Protein AF-A0A965LY96-F1 (afdb_monomer_lite)

Foldseek 3Di:
DVVVVVVVVVVVVVVVVVVPPCLLVQQVVVVVVVDQSLVSNVVSVVNVVVVVVVVVVVQLVCQCVPCPDDQDNGNDRNVVVVVVVVVCVVVVVVVVVVLVVDDSVVNSVVSVVVVVVVVVVVVVVCVVVVD

Structure (mmCIF, N/CA/C/O backbone):
data_AF-A0A965LY96-F1
#
_entry.id   AF-A0A965LY96-F1
#
loop_
_atom_site.group_PDB
_atom_site.id
_atom_site.type_symbol
_atom_site.label_atom_id
_atom_site.label_alt_id
_atom_site.label_comp_id
_atom_site.label_asym_id
_atom_site.label_entity_id
_atom_site.label_seq_id
_atom_site.pdbx_PDB_ins_code
_atom_site.Cartn_x
_atom_site.Cartn_y
_atom_site.Cartn_z
_atom_site.occupancy
_atom_site.B_iso_or_equiv
_atom_site.auth_seq_id
_atom_site.auth_comp_id
_atom_site.auth_asym_id
_atom_site.auth_atom_id
_atom_site.pdbx_PDB_model_num
ATOM 1 N N . ALA A 1 1 ? -24.103 -10.692 -21.965 1.00 51.16 1 ALA A N 1
ATOM 2 C CA . ALA A 1 1 ? -22.702 -10.986 -21.587 1.00 51.16 1 ALA A CA 1
ATOM 3 C C . ALA A 1 1 ? -21.731 -9.838 -21.914 1.00 51.16 1 ALA A C 1
ATOM 5 O O . ALA A 1 1 ? -20.942 -9.503 -21.046 1.00 51.16 1 ALA A O 1
ATOM 6 N N . GLY A 1 2 ? -21.800 -9.179 -23.084 1.00 54.22 2 GLY A N 1
ATOM 7 C CA . GLY A 1 2 ? -20.837 -8.123 -23.475 1.00 54.22 2 GLY A CA 1
ATOM 8 C C . GLY A 1 2 ? -20.843 -6.822 -22.649 1.00 54.22 2 GLY A C 1
ATOM 9 O O . GLY A 1 2 ? -19.793 -6.212 -22.473 1.00 54.22 2 GLY A O 1
ATOM 10 N N . GLY A 1 3 ? -21.984 -6.425 -22.070 1.00 58.00 3 GLY A N 1
ATOM 11 C CA . GLY A 1 3 ? -22.082 -5.192 -21.268 1.00 58.00 3 GLY A CA 1
ATOM 12 C C . GLY A 1 3 ? -21.298 -5.222 -19.947 1.00 58.00 3 GLY A C 1
ATOM 13 O O . GLY A 1 3 ? -20.757 -4.199 -19.537 1.00 58.00 3 GLY A O 1
ATOM 14 N N . LEU A 1 4 ? -21.169 -6.396 -19.311 1.00 58.81 4 LEU A N 1
ATOM 15 C CA . LEU A 1 4 ? -20.378 -6.551 -18.081 1.00 58.81 4 LEU A CA 1
ATOM 16 C C . LEU A 1 4 ? -18.871 -6.495 -18.355 1.00 58.81 4 LEU A C 1
ATOM 18 O O . LEU A 1 4 ? -18.131 -5.966 -17.532 1.00 58.81 4 LEU A O 1
ATOM 22 N N . PHE A 1 5 ? -18.421 -6.999 -19.508 1.00 64.50 5 PHE A N 1
ATOM 23 C CA . PHE A 1 5 ? -17.015 -6.914 -19.907 1.00 64.50 5 PHE A CA 1
ATOM 24 C C . PHE A 1 5 ? -16.614 -5.477 -20.252 1.00 64.50 5 PHE A C 1
ATOM 26 O O . PHE A 1 5 ? -15.571 -5.021 -19.799 1.00 64.50 5 PHE A O 1
ATOM 33 N N . GLY A 1 6 ? -17.468 -4.729 -20.962 1.00 73.69 6 GLY A N 1
ATOM 34 C CA . GLY A 1 6 ? -17.214 -3.313 -21.258 1.00 73.69 6 GLY A CA 1
ATOM 35 C C . GLY A 1 6 ? -17.159 -2.443 -19.998 1.00 73.69 6 GLY A C 1
ATOM 36 O O . GLY A 1 6 ? -16.227 -1.657 -19.822 1.00 73.69 6 GLY A O 1
ATOM 37 N N . ALA A 1 7 ? -18.107 -2.640 -19.076 1.00 67.75 7 ALA A N 1
ATOM 38 C CA . ALA A 1 7 ? -18.092 -1.966 -17.780 1.00 67.75 7 ALA A CA 1
ATOM 39 C C . ALA A 1 7 ? -16.876 -2.384 -16.935 1.00 67.75 7 ALA A C 1
ATOM 41 O O . ALA A 1 7 ? -16.216 -1.531 -16.351 1.00 67.75 7 ALA A O 1
ATOM 42 N N . GLY A 1 8 ? -16.530 -3.675 -16.920 1.00 58.38 8 GLY A N 1
ATOM 43 C CA . GLY A 1 8 ? -15.360 -4.206 -16.219 1.00 58.38 8 GLY A CA 1
ATOM 44 C C . GLY A 1 8 ? -14.032 -3.659 -16.747 1.00 58.38 8 GLY A C 1
ATOM 45 O O . GLY A 1 8 ? -13.153 -3.352 -15.948 1.00 58.38 8 GLY A O 1
ATOM 46 N N . SER A 1 9 ? -13.895 -3.457 -18.061 1.00 70.38 9 SER A N 1
ATOM 47 C CA . SER A 1 9 ? -12.715 -2.820 -18.659 1.00 70.38 9 SER A CA 1
ATOM 48 C C . SER A 1 9 ? -12.626 -1.333 -18.323 1.00 70.38 9 SER A C 1
ATOM 50 O O . SER A 1 9 ? -11.555 -0.872 -17.943 1.00 70.38 9 SER A O 1
ATOM 52 N N . LEU A 1 10 ? -13.732 -0.585 -18.387 1.00 68.81 10 LEU A N 1
ATOM 53 C CA . LEU A 1 10 ? -13.754 0.834 -18.001 1.00 68.81 10 LEU A CA 1
ATOM 54 C C . LEU A 1 10 ? -13.431 1.026 -16.516 1.00 68.81 10 LEU A C 1
ATOM 56 O O . LEU A 1 10 ? -12.617 1.876 -16.159 1.00 68.81 10 LEU A O 1
ATOM 60 N N . ILE A 1 11 ? -14.021 0.197 -15.654 1.00 60.84 11 ILE A N 1
ATOM 61 C CA . ILE A 1 11 ? -13.740 0.191 -14.216 1.00 60.84 11 ILE A CA 1
ATOM 62 C C . ILE A 1 11 ? -12.302 -0.272 -13.959 1.00 60.84 11 ILE A C 1
ATOM 64 O O . ILE A 1 11 ? -11.638 0.280 -13.090 1.00 60.84 11 ILE A O 1
ATOM 68 N N . GLY A 1 12 ? -11.792 -1.234 -14.731 1.00 58.44 12 GLY A N 1
ATOM 69 C CA . GLY A 1 12 ? -10.415 -1.716 -14.654 1.00 58.44 12 GLY A CA 1
ATOM 70 C C . GLY A 1 12 ? -9.392 -0.633 -14.987 1.00 58.44 12 GLY A C 1
ATOM 71 O O . GLY A 1 12 ? -8.446 -0.451 -14.227 1.00 58.44 12 GLY A O 1
ATOM 72 N N . VAL A 1 13 ? -9.622 0.143 -16.052 1.00 65.25 13 VAL A N 1
ATOM 73 C CA . VAL A 1 13 ? -8.773 1.285 -16.434 1.00 65.25 13 VAL A CA 1
ATOM 74 C C . VAL A 1 13 ? -8.881 2.415 -15.408 1.00 65.25 13 VAL A C 1
ATOM 76 O O . VAL A 1 13 ? -7.872 2.968 -14.975 1.00 65.25 13 VAL A O 1
ATOM 79 N N . ALA A 1 14 ? -10.092 2.736 -14.946 1.00 59.81 14 ALA A N 1
ATOM 80 C CA . ALA A 1 14 ? -10.281 3.737 -13.899 1.00 59.81 14 ALA A CA 1
ATOM 81 C C . ALA A 1 14 ? -9.596 3.317 -12.583 1.00 59.81 14 ALA A C 1
ATOM 83 O O . ALA A 1 14 ? -8.933 4.123 -11.933 1.00 59.81 14 ALA A O 1
ATOM 84 N N . SER A 1 15 ? -9.691 2.038 -12.213 1.00 54.97 15 SER A N 1
ATOM 85 C CA . SER A 1 15 ? -9.078 1.492 -11.002 1.00 54.97 15 SER A CA 1
ATOM 86 C C . SER A 1 15 ? -7.560 1.360 -11.118 1.00 54.97 15 SER A C 1
ATOM 88 O O . SER A 1 15 ? -6.871 1.554 -10.116 1.00 54.97 15 SER A O 1
ATOM 90 N N . SER A 1 16 ? -7.020 1.055 -12.304 1.00 60.03 16 SER A N 1
ATOM 91 C CA . SER A 1 16 ? -5.571 1.021 -12.524 1.00 60.03 16 SER A CA 1
ATOM 92 C C . SER A 1 16 ? -4.959 2.415 -12.413 1.00 60.03 16 SER A C 1
ATOM 94 O O . SER A 1 16 ? -3.864 2.552 -11.880 1.00 60.03 16 SER A O 1
ATOM 96 N N . VAL A 1 17 ? -5.688 3.456 -12.839 1.00 56.19 17 VAL A N 1
ATOM 97 C CA . VAL A 1 17 ? -5.274 4.863 -12.690 1.00 56.19 17 VAL A CA 1
ATOM 98 C C . VAL A 1 17 ? -5.298 5.310 -11.231 1.00 56.19 17 VAL A C 1
ATOM 100 O O . VAL A 1 17 ? -4.410 6.041 -10.799 1.00 56.19 17 VAL A O 1
ATOM 103 N N . VAL A 1 18 ? -6.285 4.862 -10.449 1.00 61.22 18 VAL A N 1
ATOM 104 C CA . VAL A 1 18 ? -6.346 5.190 -9.017 1.00 61.22 18 VAL A CA 1
ATOM 105 C C . VAL A 1 18 ? -5.169 4.569 -8.258 1.00 61.22 18 VAL A C 1
ATOM 107 O O . VAL A 1 18 ? -4.778 5.114 -7.230 1.00 61.22 18 VAL A O 1
ATOM 110 N N . GLY A 1 19 ? -4.574 3.472 -8.750 1.00 56.00 19 GLY A N 1
ATOM 111 C CA . GLY A 1 19 ? -3.289 2.929 -8.271 1.00 56.00 19 GLY A CA 1
ATOM 112 C C . GLY A 1 19 ? -3.260 2.486 -6.800 1.00 56.00 19 GLY A C 1
ATOM 113 O O . GLY A 1 19 ? -2.260 1.961 -6.324 1.00 56.00 19 GLY A O 1
ATOM 114 N N . ALA A 1 20 ? -4.360 2.670 -6.074 1.00 58.62 20 ALA A N 1
ATOM 115 C CA . ALA A 1 20 ? -4.437 2.539 -4.629 1.00 58.62 20 ALA A CA 1
ATOM 116 C C . ALA A 1 20 ? -4.593 1.072 -4.182 1.00 58.62 20 ALA A C 1
ATOM 118 O O . ALA A 1 20 ? -4.375 0.743 -3.019 1.00 58.62 20 ALA A O 1
ATOM 119 N N . GLY A 1 21 ? -4.936 0.169 -5.107 1.00 55.69 21 GLY A N 1
ATOM 120 C CA . GLY A 1 21 ? -5.210 -1.231 -4.798 1.00 55.69 21 GLY A CA 1
ATOM 121 C C . GLY A 1 21 ? -6.506 -1.397 -3.997 1.00 55.69 21 GLY A C 1
ATOM 122 O O . GLY A 1 21 ? -6.908 -0.544 -3.207 1.00 55.69 21 GLY A O 1
ATOM 123 N N . GLY A 1 22 ? -7.190 -2.527 -4.180 1.00 56.53 22 GLY A N 1
ATOM 124 C CA . GLY A 1 22 ? -8.477 -2.809 -3.526 1.00 56.53 22 GLY A CA 1
ATOM 125 C C . GLY A 1 22 ? -8.467 -2.705 -1.991 1.00 56.53 22 GLY A C 1
ATOM 126 O O . GLY A 1 22 ? -9.532 -2.591 -1.393 1.00 56.53 22 GLY A O 1
ATOM 127 N N . ALA A 1 23 ? -7.288 -2.651 -1.358 1.00 59.41 23 ALA A N 1
ATOM 128 C CA . ALA A 1 23 ? -7.072 -2.491 0.080 1.00 59.41 23 ALA A CA 1
ATOM 129 C C . ALA A 1 23 ? -7.873 -1.337 0.719 1.00 59.41 23 ALA A C 1
ATOM 131 O O . ALA A 1 23 ? -8.410 -1.500 1.818 1.00 59.41 23 ALA A O 1
ATOM 132 N N . PHE A 1 24 ? -8.027 -0.198 0.034 1.00 64.00 24 PHE A N 1
ATOM 133 C CA . PHE A 1 24 ? -8.798 0.942 0.557 1.00 64.00 24 PHE A CA 1
ATOM 134 C C . PHE A 1 24 ? -10.297 0.653 0.689 1.00 64.00 24 PHE A C 1
ATOM 136 O O . PHE A 1 24 ? -10.952 1.228 1.557 1.00 64.00 24 PHE A O 1
ATOM 143 N N . ILE A 1 25 ? -10.832 -0.251 -0.136 1.00 66.69 25 ILE A N 1
ATOM 144 C CA . ILE A 1 25 ? -12.238 -0.674 -0.109 1.00 66.69 25 ILE A CA 1
ATOM 145 C C . ILE A 1 25 ? -12.419 -1.848 0.863 1.00 66.69 25 ILE A C 1
ATOM 147 O O . ILE A 1 25 ? -13.413 -1.906 1.590 1.00 66.69 25 ILE A O 1
ATOM 151 N N . THR A 1 26 ? -11.439 -2.753 0.953 1.00 66.31 26 THR A N 1
ATOM 152 C CA . THR A 1 26 ? -11.495 -3.908 1.863 1.00 66.31 26 THR A CA 1
ATOM 153 C C . THR A 1 26 ? -11.414 -3.492 3.335 1.00 66.31 26 THR A C 1
ATOM 155 O O . THR A 1 26 ? -12.125 -4.051 4.172 1.00 66.31 26 THR A O 1
ATOM 158 N N . THR A 1 27 ? -10.621 -2.464 3.658 1.00 67.44 27 THR A N 1
ATOM 159 C CA . THR A 1 27 ? -10.437 -1.976 5.038 1.00 67.44 27 THR A CA 1
ATOM 160 C C . THR A 1 27 ? -11.757 -1.545 5.713 1.00 67.44 27 THR A C 1
ATOM 162 O O . THR A 1 27 ? -12.080 -2.078 6.778 1.00 67.44 27 THR A O 1
ATOM 165 N N . PRO A 1 28 ? -12.581 -0.637 5.144 1.00 66.62 28 PRO A N 1
ATOM 166 C CA . PRO A 1 28 ? -13.839 -0.220 5.766 1.00 66.62 28 PRO A CA 1
ATOM 167 C C . PRO A 1 28 ? -14.894 -1.336 5.780 1.00 66.62 28 PRO A C 1
ATOM 169 O O . PRO A 1 28 ? -15.732 -1.368 6.685 1.00 66.62 28 PRO A O 1
ATOM 172 N N . PHE A 1 29 ? -14.840 -2.278 4.830 1.00 65.12 29 PHE A N 1
ATOM 173 C CA . PHE A 1 29 ? -15.722 -3.447 4.803 1.00 65.12 29 PHE A CA 1
ATOM 174 C C . PHE A 1 29 ? -15.442 -4.407 5.971 1.00 65.12 29 PHE A C 1
ATOM 176 O O . PHE A 1 29 ? -16.367 -4.815 6.676 1.00 65.12 29 PHE A O 1
ATOM 183 N N . LEU A 1 30 ? -14.167 -4.700 6.241 1.00 64.19 30 LEU A N 1
ATOM 184 C CA . LEU A 1 30 ? -13.736 -5.531 7.373 1.00 64.19 30 LEU A CA 1
ATOM 185 C C . LEU A 1 30 ? -14.019 -4.852 8.723 1.00 64.19 30 LEU A C 1
ATOM 187 O O . LEU A 1 30 ? -14.497 -5.503 9.651 1.00 64.19 30 LEU A O 1
ATOM 191 N N . VAL A 1 31 ? -13.839 -3.528 8.816 1.00 67.62 31 VAL A N 1
ATOM 192 C CA . VAL A 1 31 ? -14.211 -2.746 10.013 1.00 67.62 31 VAL A CA 1
ATOM 193 C C . VAL A 1 31 ? -15.721 -2.811 10.285 1.00 67.62 31 VAL A C 1
ATOM 195 O O . VAL A 1 31 ? -16.144 -2.827 11.440 1.00 67.62 31 VAL A O 1
ATOM 198 N N . ARG A 1 32 ? -16.563 -2.877 9.243 1.00 60.97 32 ARG A N 1
ATOM 199 C CA . ARG A 1 32 ? -18.024 -3.013 9.390 1.00 60.97 32 ARG A CA 1
ATOM 200 C C . ARG A 1 32 ? -18.446 -4.400 9.890 1.00 60.97 32 ARG A C 1
ATOM 202 O O . ARG A 1 32 ? -19.493 -4.510 10.517 1.00 60.97 32 ARG A O 1
ATOM 209 N N . ARG A 1 33 ? -17.625 -5.431 9.665 1.00 60.03 33 ARG A N 1
ATOM 210 C CA . ARG A 1 33 ? -17.812 -6.800 10.182 1.00 60.03 33 ARG A CA 1
ATOM 211 C C . ARG A 1 33 ? -17.360 -6.980 11.641 1.00 60.03 33 ARG A C 1
ATOM 213 O O . ARG A 1 33 ? -17.440 -8.090 12.150 1.00 60.03 33 ARG A O 1
ATOM 220 N N . GLY A 1 34 ? -16.922 -5.912 12.314 1.00 60.59 34 GLY A N 1
ATOM 221 C CA . GLY A 1 34 ? -16.572 -5.933 13.740 1.00 60.59 34 GLY A CA 1
ATOM 222 C C . GLY A 1 34 ? -15.119 -6.307 14.041 1.00 60.59 34 GLY A C 1
ATOM 223 O O . GLY A 1 34 ? -14.761 -6.444 15.208 1.00 60.59 34 GLY A O 1
ATOM 224 N N . LEU A 1 35 ? -14.266 -6.443 13.020 1.00 65.31 35 LEU A N 1
ATOM 225 C CA . LEU A 1 35 ? -12.837 -6.675 13.228 1.00 65.31 35 LEU A CA 1
ATOM 226 C C . LEU A 1 35 ? -12.166 -5.429 13.826 1.00 65.31 35 LEU A C 1
ATOM 228 O O . LEU A 1 35 ? -12.486 -4.302 13.423 1.00 65.31 35 LEU A O 1
ATOM 232 N N . PRO A 1 36 ? -11.198 -5.603 14.748 1.00 72.06 36 PRO A N 1
ATOM 233 C CA . PRO A 1 36 ? -10.416 -4.487 15.251 1.00 72.06 36 PRO A CA 1
ATOM 234 C C . PRO A 1 36 ? -9.706 -3.811 14.077 1.00 72.06 36 PRO A C 1
ATOM 236 O O . PRO A 1 36 ? -9.125 -4.468 13.212 1.00 72.06 36 PRO A O 1
ATOM 239 N N . ILE A 1 37 ? -9.756 -2.480 14.043 1.00 68.88 37 ILE A N 1
ATOM 240 C CA . ILE A 1 37 ? -9.271 -1.681 12.910 1.00 68.88 37 ILE A CA 1
ATOM 241 C C . ILE A 1 37 ? -7.794 -1.956 12.585 1.00 68.88 37 ILE A C 1
ATOM 243 O O . ILE A 1 37 ? -7.410 -1.932 11.423 1.00 68.88 37 ILE A O 1
ATOM 247 N N . HIS A 1 38 ? -6.989 -2.328 13.584 1.00 69.81 38 HIS A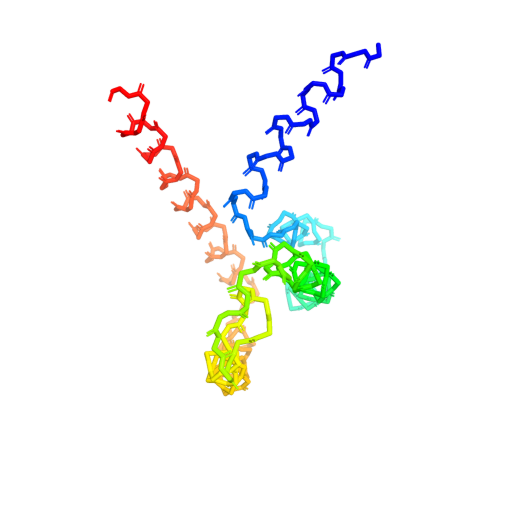 N 1
ATOM 248 C CA . HIS A 1 38 ? -5.607 -2.767 13.388 1.00 69.81 38 HIS A CA 1
ATOM 249 C C . HIS A 1 38 ? -5.491 -4.057 12.568 1.00 69.81 38 HIS A C 1
ATOM 251 O O . HIS A 1 38 ? -4.657 -4.125 11.670 1.00 69.81 38 HIS A O 1
ATOM 257 N N . ALA A 1 39 ? -6.352 -5.048 12.813 1.00 70.56 39 ALA A N 1
ATOM 258 C CA . ALA A 1 39 ? -6.374 -6.288 12.038 1.00 70.56 39 ALA A CA 1
ATOM 259 C C . ALA A 1 39 ? -6.954 -6.070 10.633 1.00 70.56 39 ALA A C 1
ATOM 261 O O . ALA A 1 39 ? -6.457 -6.646 9.666 1.00 70.56 39 ALA A O 1
ATOM 262 N N . ALA A 1 40 ? -7.963 -5.204 10.496 1.00 71.38 40 ALA A N 1
ATOM 263 C CA . ALA A 1 40 ? -8.530 -4.842 9.195 1.00 71.38 40 ALA A CA 1
ATOM 264 C C . ALA A 1 40 ? -7.509 -4.112 8.299 1.00 71.38 40 ALA A C 1
ATOM 266 O O . ALA A 1 40 ? -7.411 -4.395 7.105 1.00 71.38 40 ALA A O 1
ATOM 267 N N . VAL A 1 41 ? -6.713 -3.206 8.877 1.00 71.00 41 VAL A N 1
ATOM 268 C CA . VAL A 1 41 ? -5.625 -2.515 8.165 1.00 71.00 41 VAL A CA 1
ATOM 269 C C . VAL A 1 41 ? -4.477 -3.481 7.857 1.00 71.00 41 VAL A C 1
ATOM 271 O O . VAL A 1 41 ? -3.982 -3.483 6.735 1.00 71.00 41 VAL A O 1
ATOM 274 N N . GLY A 1 42 ? -4.093 -4.346 8.802 1.00 73.88 42 GLY A N 1
ATOM 275 C CA . GLY A 1 42 ? -3.029 -5.336 8.598 1.00 73.88 42 GLY A CA 1
ATOM 276 C C . GLY A 1 42 ? -3.343 -6.345 7.488 1.00 73.88 42 GLY A C 1
ATOM 277 O O . GLY A 1 42 ? -2.512 -6.590 6.618 1.00 73.88 42 GLY A O 1
ATOM 278 N N . THR A 1 43 ? -4.568 -6.874 7.457 1.00 76.75 43 THR A N 1
ATOM 279 C CA . THR A 1 43 ? -5.028 -7.778 6.384 1.00 76.75 43 THR A CA 1
ATOM 280 C C . THR A 1 43 ? -5.115 -7.072 5.032 1.00 76.75 43 THR A C 1
ATOM 282 O O . THR A 1 43 ? -4.710 -7.635 4.018 1.00 76.75 43 THR A O 1
ATOM 285 N N . SER A 1 44 ? -5.550 -5.810 5.006 1.00 73.19 44 SER A N 1
ATOM 286 C CA . SER A 1 44 ? -5.585 -5.020 3.769 1.00 73.19 44 SER A CA 1
ATOM 287 C C . SER A 1 44 ? -4.180 -4.697 3.243 1.00 73.19 44 SER A C 1
ATOM 289 O O . SER A 1 44 ? -3.958 -4.746 2.034 1.00 73.19 44 SER A O 1
ATOM 291 N N . ALA A 1 45 ? -3.212 -4.441 4.130 1.00 74.69 45 ALA A N 1
ATOM 292 C CA . ALA A 1 45 ? -1.806 -4.268 3.764 1.00 74.69 45 ALA A CA 1
ATOM 293 C C . ALA A 1 45 ? -1.192 -5.567 3.213 1.00 74.69 45 ALA A C 1
ATOM 295 O O . ALA A 1 45 ? -0.457 -5.524 2.227 1.00 74.69 45 ALA A O 1
ATOM 296 N N . ALA A 1 46 ? -1.554 -6.724 3.780 1.00 79.88 46 ALA A N 1
ATOM 297 C CA . ALA A 1 46 ? -1.132 -8.025 3.264 1.00 79.88 46 ALA A CA 1
ATOM 298 C C . ALA A 1 46 ? -1.638 -8.269 1.830 1.00 79.88 46 ALA A C 1
ATOM 300 O O . ALA A 1 46 ? -0.885 -8.760 0.993 1.00 79.88 46 ALA A O 1
ATOM 301 N N . CYS A 1 47 ? -2.867 -7.850 1.502 1.00 74.25 47 CYS A N 1
ATOM 302 C CA . CYS A 1 47 ? -3.377 -7.874 0.125 1.00 74.25 47 CYS A CA 1
ATOM 303 C C . CYS A 1 47 ? -2.665 -6.876 -0.809 1.00 74.25 47 CYS A C 1
ATOM 305 O O . CYS A 1 47 ? -2.666 -7.075 -2.022 1.00 74.25 47 CYS A O 1
ATOM 307 N N . GLY A 1 48 ? -2.046 -5.821 -0.275 1.00 73.94 48 GLY A N 1
ATOM 308 C CA . GLY A 1 48 ? -1.236 -4.875 -1.047 1.00 73.94 48 GLY A CA 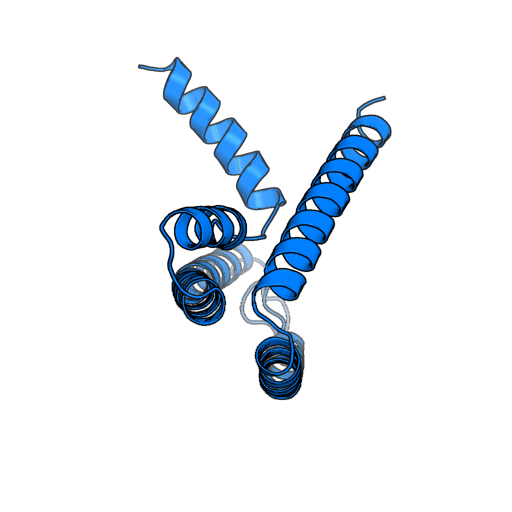1
ATOM 309 C C . GLY A 1 48 ? 0.059 -5.485 -1.588 1.00 73.94 48 GLY A C 1
ATOM 310 O O . GLY A 1 48 ? 0.511 -5.093 -2.659 1.00 73.94 48 GLY A O 1
ATOM 311 N N . PHE A 1 49 ? 0.623 -6.486 -0.905 1.00 81.25 49 PHE A N 1
ATOM 312 C CA . PHE A 1 49 ? 1.854 -7.157 -1.328 1.00 81.25 49 PHE A CA 1
ATOM 313 C C . PHE A 1 49 ? 1.751 -7.835 -2.709 1.00 81.25 49 PHE A C 1
ATOM 315 O O . PHE A 1 49 ? 2.544 -7.487 -3.583 1.00 81.25 49 PHE A O 1
ATOM 322 N N . PRO A 1 50 ? 0.781 -8.733 -2.988 1.00 79.00 50 PRO A N 1
ATOM 323 C CA . PRO A 1 50 ? 0.647 -9.330 -4.318 1.00 79.00 50 PRO A CA 1
ATOM 324 C C . PRO A 1 50 ? 0.332 -8.290 -5.401 1.00 79.00 50 PRO A C 1
ATOM 326 O O . PRO A 1 50 ? 0.776 -8.452 -6.534 1.00 79.00 50 PRO A O 1
ATOM 329 N N . ILE A 1 51 ? -0.367 -7.198 -5.061 1.00 77.19 51 ILE A N 1
ATOM 330 C CA . ILE A 1 51 ? -0.616 -6.080 -5.988 1.00 77.19 51 ILE A CA 1
ATOM 331 C C . ILE A 1 51 ? 0.699 -5.379 -6.338 1.00 77.19 51 ILE A C 1
ATOM 333 O O . ILE A 1 51 ? 0.964 -5.129 -7.511 1.00 77.19 51 ILE A O 1
ATOM 337 N N . ALA A 1 52 ? 1.540 -5.098 -5.341 1.00 78.06 52 ALA A N 1
ATOM 338 C CA . ALA A 1 52 ? 2.849 -4.495 -5.553 1.00 78.06 52 ALA A CA 1
ATOM 339 C C . ALA A 1 52 ? 3.759 -5.409 -6.384 1.00 78.06 52 ALA A C 1
ATOM 341 O O . ALA A 1 52 ? 4.408 -4.933 -7.312 1.00 78.06 52 ALA A O 1
ATOM 342 N N . VAL A 1 53 ? 3.760 -6.719 -6.114 1.00 81.50 53 VAL A N 1
ATOM 343 C CA . VAL A 1 53 ? 4.520 -7.711 -6.893 1.00 81.50 53 VAL A CA 1
ATOM 344 C C . VAL A 1 53 ? 4.044 -7.742 -8.347 1.00 81.50 53 VAL A C 1
ATOM 346 O O . VAL A 1 53 ? 4.857 -7.580 -9.254 1.00 81.50 53 VAL A O 1
ATOM 349 N N . ALA A 1 54 ? 2.737 -7.876 -8.585 1.00 80.25 54 ALA A N 1
ATOM 350 C CA . ALA A 1 54 ? 2.171 -7.884 -9.933 1.00 80.25 54 ALA A CA 1
ATOM 351 C C . ALA A 1 54 ? 2.433 -6.567 -10.683 1.00 80.25 54 ALA A C 1
ATOM 353 O O . ALA A 1 54 ? 2.809 -6.592 -11.853 1.00 80.25 54 ALA A O 1
ATOM 354 N N . GLY A 1 55 ? 2.296 -5.421 -10.007 1.00 74.56 55 GLY A N 1
ATOM 355 C CA . GLY A 1 55 ? 2.605 -4.106 -10.569 1.00 74.56 55 GLY A CA 1
ATOM 356 C C . GLY A 1 55 ? 4.082 -3.966 -10.933 1.00 74.56 55 GLY A C 1
ATOM 357 O O . GLY A 1 55 ? 4.403 -3.515 -12.028 1.00 74.56 55 GLY A O 1
ATOM 358 N N . THR A 1 56 ? 4.980 -4.424 -10.057 1.00 77.44 56 THR A N 1
ATOM 359 C CA . THR A 1 56 ? 6.432 -4.424 -10.298 1.00 77.44 56 THR A CA 1
ATOM 360 C C . THR A 1 56 ? 6.769 -5.272 -11.521 1.00 77.44 56 THR A C 1
ATOM 362 O O . THR A 1 56 ? 7.435 -4.787 -12.430 1.00 77.44 56 THR A O 1
ATOM 365 N N . ILE A 1 57 ? 6.245 -6.499 -11.601 1.00 80.06 57 ILE A N 1
ATOM 366 C CA . ILE A 1 57 ? 6.429 -7.383 -12.762 1.00 80.06 57 ILE A CA 1
ATOM 367 C C . ILE A 1 57 ? 5.885 -6.722 -14.038 1.00 80.06 57 ILE A C 1
ATOM 369 O O . ILE A 1 57 ? 6.564 -6.720 -15.061 1.00 80.06 57 ILE A O 1
ATOM 373 N N . GLY A 1 58 ? 4.703 -6.100 -13.973 1.00 75.75 58 GLY A N 1
ATOM 374 C CA . GLY A 1 58 ? 4.115 -5.363 -15.092 1.00 75.75 58 GLY A CA 1
ATOM 375 C C . GLY A 1 58 ? 5.006 -4.221 -15.593 1.00 75.75 58 GLY A C 1
ATOM 376 O O . GLY A 1 58 ? 5.208 -4.094 -16.798 1.00 75.75 58 GLY A O 1
ATOM 377 N N . TYR A 1 59 ? 5.604 -3.439 -14.688 1.00 71.06 59 TYR A N 1
ATOM 378 C CA . TYR A 1 59 ? 6.544 -2.367 -15.040 1.00 71.06 59 TYR A CA 1
ATOM 379 C C . TYR A 1 59 ? 7.881 -2.881 -15.595 1.00 71.06 59 TYR A C 1
ATOM 381 O O . TYR A 1 59 ? 8.449 -2.248 -16.489 1.00 71.06 59 TYR A O 1
ATOM 389 N N . VAL A 1 60 ? 8.376 -4.027 -15.110 1.00 74.06 60 VAL A N 1
ATOM 390 C CA . VAL A 1 60 ? 9.566 -4.688 -15.677 1.00 74.06 60 VAL A CA 1
ATOM 391 C C . VAL A 1 60 ? 9.295 -5.121 -17.118 1.00 74.06 60 VAL A C 1
ATOM 393 O O . VAL A 1 60 ? 10.081 -4.799 -18.006 1.00 74.06 60 VAL A O 1
ATOM 396 N N . ILE A 1 61 ? 8.170 -5.803 -17.362 1.00 71.94 61 ILE A N 1
ATOM 397 C CA . ILE A 1 61 ? 7.803 -6.312 -18.693 1.00 71.94 61 ILE A CA 1
ATOM 398 C C . ILE A 1 61 ? 7.535 -5.152 -19.661 1.00 71.94 61 ILE A C 1
ATOM 400 O O . ILE A 1 61 ? 8.045 -5.157 -20.779 1.00 71.94 61 ILE A O 1
ATOM 404 N N . ALA A 1 62 ? 6.792 -4.127 -19.230 1.00 68.69 62 ALA A N 1
ATOM 405 C CA . ALA A 1 62 ? 6.482 -2.962 -20.060 1.00 68.69 62 ALA A CA 1
ATOM 406 C C . ALA A 1 62 ? 7.728 -2.131 -20.422 1.00 68.69 62 ALA A C 1
ATOM 408 O O . ALA A 1 62 ? 7.778 -1.528 -21.490 1.00 68.69 62 ALA A O 1
ATOM 409 N N . GLY A 1 63 ? 8.744 -2.101 -19.553 1.00 62.44 63 GLY A N 1
ATOM 410 C CA . GLY A 1 63 ? 9.982 -1.354 -19.785 1.00 62.44 63 GLY A CA 1
ATOM 411 C C . GLY A 1 63 ? 11.097 -2.126 -20.484 1.00 62.44 63 GLY A C 1
ATOM 412 O O . GLY A 1 63 ? 12.137 -1.533 -20.769 1.00 62.44 63 GLY A O 1
ATOM 413 N N . TRP A 1 64 ? 10.904 -3.413 -20.783 1.00 62.97 64 TRP A N 1
ATOM 414 C CA . TRP A 1 64 ? 11.940 -4.277 -21.361 1.00 62.97 64 TRP A CA 1
ATOM 415 C C . TRP A 1 64 ? 12.513 -3.737 -22.684 1.00 62.97 64 TRP A C 1
ATOM 417 O O . TRP A 1 64 ? 13.692 -3.916 -22.968 1.00 62.97 64 TRP A O 1
ATOM 427 N N . SER A 1 65 ? 11.711 -3.007 -23.467 1.00 57.62 65 SER A N 1
ATOM 428 C CA . SER A 1 65 ? 12.144 -2.428 -24.748 1.00 57.62 65 SER A CA 1
ATOM 429 C C . SER A 1 65 ? 12.826 -1.052 -24.634 1.00 57.62 65 SER A C 1
ATOM 431 O O . SER A 1 65 ? 13.312 -0.544 -25.642 1.00 57.62 65 SER A O 1
ATOM 433 N N . ALA A 1 66 ? 12.855 -0.433 -23.448 1.00 55.72 66 ALA A N 1
ATOM 434 C CA . ALA A 1 66 ? 13.317 0.947 -23.238 1.00 55.72 66 ALA A CA 1
ATOM 435 C C . ALA A 1 66 ? 14.527 1.069 -22.290 1.00 55.72 66 ALA A C 1
ATOM 437 O O . ALA A 1 66 ? 14.9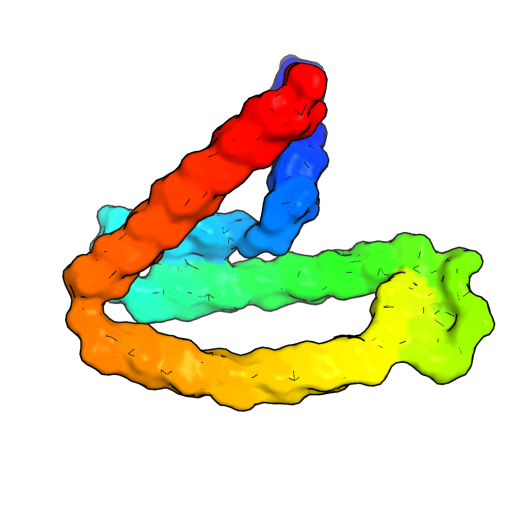48 2.183 -21.978 1.00 55.72 66 ALA A O 1
ATOM 438 N N . ALA A 1 67 ? 15.097 -0.050 -21.826 1.00 54.75 67 ALA A N 1
ATOM 439 C CA . ALA A 1 67 ? 16.244 -0.065 -20.917 1.00 54.75 67 ALA A CA 1
ATOM 440 C C . ALA A 1 67 ? 17.520 0.444 -21.623 1.00 54.75 67 ALA A C 1
ATOM 442 O O . ALA A 1 67 ? 18.307 -0.323 -22.168 1.00 54.75 67 ALA A O 1
ATOM 443 N N . GLN A 1 68 ? 17.698 1.765 -21.643 1.00 56.44 68 GLN A N 1
ATOM 444 C CA . GLN A 1 68 ? 18.786 2.470 -22.334 1.00 56.44 68 GLN A CA 1
ATOM 445 C C . GLN A 1 68 ? 19.939 2.876 -21.387 1.00 56.44 68 GLN A C 1
ATOM 447 O O . GLN A 1 68 ? 20.863 3.563 -21.814 1.00 56.44 68 GLN A O 1
ATOM 452 N N . THR A 1 69 ? 19.926 2.491 -20.098 1.00 55.47 69 THR A N 1
ATOM 453 C CA . THR A 1 69 ? 20.999 2.870 -19.155 1.00 55.47 69 THR A CA 1
ATOM 454 C C . THR A 1 69 ? 21.271 1.845 -18.048 1.00 55.47 69 THR A C 1
ATOM 456 O O . THR A 1 69 ? 20.393 1.095 -17.632 1.00 55.47 69 THR A O 1
ATOM 459 N N . ASN A 1 70 ? 22.503 1.872 -17.533 1.00 57.31 70 ASN A N 1
ATOM 460 C CA . ASN A 1 70 ? 23.142 0.877 -16.657 1.00 57.31 70 ASN A CA 1
ATOM 461 C C . ASN A 1 70 ? 22.560 0.794 -15.217 1.00 57.31 70 ASN A C 1
ATOM 463 O O . ASN A 1 70 ? 23.018 0.000 -14.404 1.00 57.31 70 ASN A O 1
ATOM 467 N N . LEU A 1 71 ? 21.563 1.624 -14.872 1.00 59.81 71 LEU A N 1
ATOM 468 C CA . LEU A 1 71 ? 20.905 1.672 -13.548 1.00 59.81 71 LEU A CA 1
ATOM 469 C C . LEU A 1 71 ? 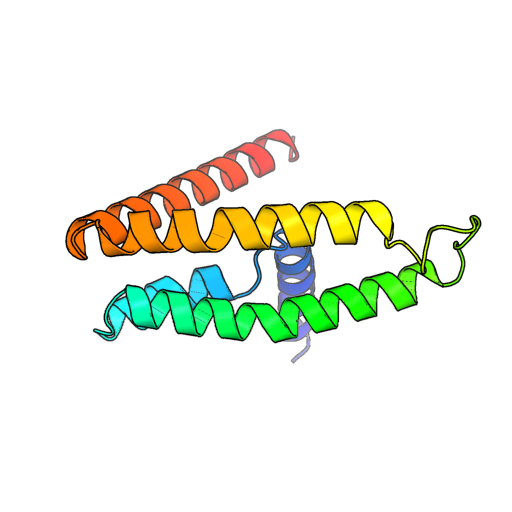19.372 1.480 -13.608 1.00 59.81 71 LEU A C 1
ATOM 471 O O . LEU A 1 71 ? 18.669 1.734 -12.624 1.00 59.81 71 LEU A O 1
ATOM 475 N N . MET A 1 72 ? 18.832 1.050 -14.750 1.00 58.91 72 MET A N 1
ATOM 476 C CA . MET A 1 72 ? 17.397 0.815 -14.941 1.00 58.91 72 MET A CA 1
ATOM 477 C C . MET A 1 72 ? 17.143 -0.638 -15.345 1.00 58.91 72 MET A C 1
ATOM 479 O O . MET A 1 72 ? 17.742 -1.132 -16.295 1.00 58.91 72 MET A O 1
ATOM 483 N N . VAL A 1 73 ? 16.233 -1.319 -14.646 1.00 57.91 73 VAL A N 1
ATOM 484 C CA . VAL A 1 73 ? 15.697 -2.625 -15.068 1.00 57.91 73 VAL A CA 1
ATOM 485 C C . VA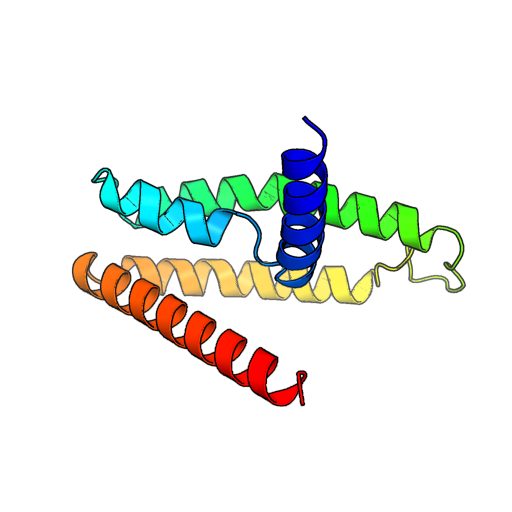L A 1 73 ? 14.274 -2.376 -15.562 1.00 57.91 73 VAL A C 1
ATOM 487 O O . VAL A 1 73 ? 13.336 -2.244 -14.777 1.00 57.91 73 VAL A O 1
ATOM 490 N N . GLY A 1 74 ? 14.118 -2.218 -16.877 1.00 63.06 74 GLY A N 1
ATOM 491 C CA . GLY A 1 74 ? 12.867 -1.748 -17.477 1.00 63.06 74 GLY A CA 1
ATOM 492 C C . GLY A 1 74 ? 12.568 -0.276 -17.143 1.00 63.06 74 GLY A C 1
ATOM 493 O O . GLY A 1 74 ? 13.469 0.557 -17.172 1.00 63.06 74 GLY A O 1
ATOM 494 N N . TYR A 1 75 ? 11.316 0.049 -16.790 1.00 58.59 75 TYR A N 1
ATOM 495 C CA . TYR A 1 75 ? 10.906 1.393 -16.330 1.00 58.59 75 TYR A CA 1
ATOM 496 C C . TYR A 1 75 ? 11.222 1.642 -14.840 1.00 58.59 75 TYR A C 1
ATOM 498 O O . TYR A 1 75 ? 10.878 2.690 -14.291 1.00 58.59 75 TYR A O 1
ATOM 506 N N . ILE A 1 76 ? 11.849 0.675 -14.161 1.00 64.88 76 ILE A N 1
ATOM 507 C CA . ILE A 1 76 ? 12.148 0.744 -12.731 1.00 64.88 76 ILE A CA 1
ATOM 508 C C . ILE A 1 76 ? 13.543 1.330 -12.533 1.00 64.88 76 ILE A C 1
ATOM 510 O O . ILE A 1 76 ? 14.558 0.727 -12.889 1.00 64.88 76 ILE A O 1
ATOM 514 N N . TYR A 1 77 ? 13.587 2.502 -11.906 1.00 70.06 77 TYR A N 1
ATOM 515 C CA . TYR A 1 77 ? 14.825 3.133 -11.469 1.00 70.06 77 TYR A CA 1
ATOM 516 C C . TYR A 1 77 ? 15.324 2.452 -10.187 1.00 70.06 77 TYR A C 1
ATOM 518 O O . TYR A 1 77 ? 14.760 2.677 -9.113 1.00 70.06 77 TYR A O 1
ATOM 526 N N . LEU A 1 78 ? 16.369 1.617 -10.286 1.00 72.69 78 LEU A N 1
ATOM 527 C CA . LEU A 1 78 ? 16.909 0.860 -9.144 1.00 72.69 78 LEU A CA 1
ATOM 528 C C . LEU A 1 78 ? 17.243 1.743 -7.931 1.00 72.69 78 LEU A C 1
ATOM 530 O O . LEU A 1 78 ? 16.851 1.379 -6.822 1.00 72.69 78 LEU A O 1
ATOM 534 N N . PRO A 1 79 ? 17.906 2.907 -8.089 1.00 73.56 79 PRO A N 1
ATOM 535 C CA . PRO A 1 79 ? 18.202 3.772 -6.951 1.00 73.56 79 PRO A CA 1
ATOM 536 C C . PRO A 1 79 ? 16.926 4.294 -6.301 1.00 73.56 79 PRO A C 1
ATOM 538 O O . PRO A 1 79 ? 16.807 4.282 -5.082 1.00 73.56 79 PRO A O 1
ATOM 541 N N . GLY A 1 80 ? 15.942 4.698 -7.110 1.00 75.06 80 GLY A N 1
ATOM 542 C CA . GLY A 1 80 ? 14.648 5.175 -6.623 1.00 75.06 80 GLY A CA 1
ATOM 543 C C . GLY A 1 80 ? 13.902 4.104 -5.836 1.00 75.06 80 GLY A C 1
ATOM 544 O O . GLY A 1 80 ? 13.377 4.395 -4.766 1.00 75.06 80 GLY A O 1
ATOM 545 N N . LEU A 1 81 ? 13.922 2.858 -6.314 1.00 78.50 81 LEU A N 1
ATOM 546 C CA . LEU A 1 81 ? 13.363 1.721 -5.590 1.00 78.50 81 LEU A CA 1
ATOM 547 C C . LEU A 1 81 ? 14.047 1.546 -4.230 1.00 78.50 81 LEU A C 1
ATOM 549 O O . LEU A 1 81 ? 13.363 1.485 -3.215 1.00 78.50 81 LEU A O 1
ATOM 553 N N . VAL A 1 82 ? 15.382 1.557 -4.186 1.00 80.06 82 VAL A N 1
ATOM 554 C CA . VAL A 1 82 ? 16.143 1.429 -2.933 1.00 80.06 82 VAL A CA 1
ATOM 555 C C . VAL A 1 82 ? 15.823 2.572 -1.964 1.00 80.06 82 VAL A C 1
ATOM 557 O O . VAL A 1 82 ? 15.506 2.313 -0.802 1.00 80.06 82 VAL A O 1
ATOM 560 N N . PHE A 1 83 ? 15.829 3.824 -2.428 1.00 84.69 83 PHE A N 1
ATOM 561 C CA . PHE A 1 83 ? 15.506 4.981 -1.588 1.00 84.69 83 PHE A CA 1
ATOM 562 C C . PHE A 1 83 ? 14.073 4.922 -1.046 1.00 84.69 83 PHE A C 1
ATOM 564 O O . PHE A 1 83 ? 13.866 5.134 0.149 1.00 84.69 83 PHE A O 1
ATOM 571 N N . VAL A 1 84 ? 13.084 4.592 -1.884 1.00 84.44 84 VAL A N 1
ATOM 572 C CA . VAL A 1 84 ? 11.674 4.496 -1.471 1.00 84.44 84 VAL A CA 1
ATOM 573 C C . VAL A 1 84 ? 11.444 3.316 -0.529 1.00 84.44 84 VAL A C 1
ATOM 575 O O . VAL A 1 84 ? 10.699 3.457 0.443 1.00 84.44 84 VAL A O 1
ATOM 578 N N . SER A 1 85 ? 12.094 2.174 -0.763 1.00 85.12 85 SER A N 1
ATOM 579 C CA . SER A 1 85 ? 12.027 1.012 0.126 1.00 85.12 85 SER A CA 1
ATOM 580 C C . SER A 1 85 ? 12.603 1.328 1.503 1.00 85.12 85 SER A C 1
ATOM 582 O O . SER A 1 85 ? 11.941 1.060 2.503 1.00 85.12 85 SER A O 1
ATOM 584 N N . ILE A 1 86 ? 13.782 1.956 1.576 1.00 86.31 86 ILE A N 1
ATOM 585 C CA . ILE A 1 86 ? 14.402 2.350 2.850 1.00 86.31 86 ILE A CA 1
ATOM 586 C C . ILE A 1 86 ? 13.533 3.389 3.568 1.00 86.31 86 ILE A C 1
ATOM 588 O O . ILE A 1 86 ? 13.206 3.217 4.744 1.00 86.31 86 ILE A O 1
ATOM 592 N N . ALA A 1 87 ? 13.100 4.4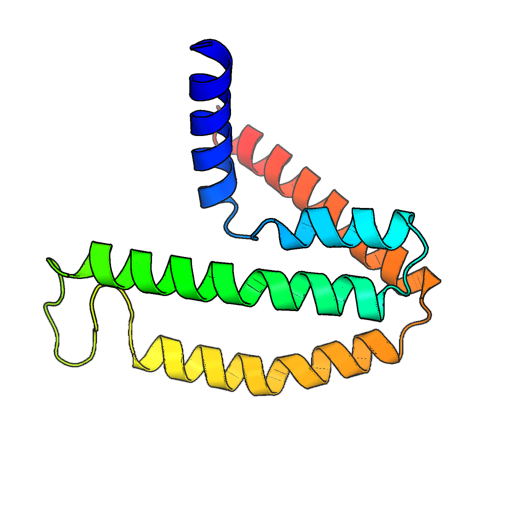36 2.859 1.00 86.06 87 ALA A N 1
ATOM 593 C CA . ALA A 1 87 ? 12.243 5.475 3.425 1.00 86.06 87 ALA A CA 1
ATOM 594 C C . ALA A 1 87 ? 10.910 4.904 3.940 1.00 86.06 87 ALA A C 1
ATOM 596 O O . ALA A 1 87 ? 10.461 5.271 5.029 1.00 86.06 87 ALA A O 1
ATOM 597 N N . SER A 1 88 ? 10.305 3.962 3.208 1.00 85.25 88 SER A N 1
ATOM 598 C CA . SER A 1 88 ? 9.091 3.258 3.637 1.00 85.25 88 SER A CA 1
ATOM 599 C C . SER A 1 88 ? 9.342 2.360 4.838 1.00 85.25 88 SER A C 1
ATOM 601 O O . SER A 1 88 ? 8.537 2.371 5.761 1.00 85.25 88 SER A O 1
ATOM 603 N N . MET A 1 89 ? 10.446 1.612 4.874 1.00 86.94 89 MET A N 1
ATOM 604 C CA . MET A 1 89 ? 10.769 0.749 6.012 1.00 86.94 89 MET A CA 1
ATOM 605 C C . MET A 1 89 ? 11.015 1.538 7.298 1.00 86.94 89 MET A C 1
ATOM 607 O O . MET A 1 89 ? 10.637 1.063 8.365 1.00 86.94 89 MET A O 1
ATOM 611 N N . LEU A 1 90 ? 11.575 2.750 7.216 1.00 86.12 90 LEU A N 1
ATOM 612 C CA . LEU A 1 90 ? 11.694 3.639 8.378 1.00 86.12 90 LEU A CA 1
ATOM 613 C C . LEU A 1 90 ? 10.360 4.295 8.759 1.00 86.12 90 LEU A C 1
ATOM 615 O O . LEU A 1 90 ? 10.045 4.429 9.941 1.00 86.12 90 LEU A O 1
ATOM 619 N N . THR A 1 91 ? 9.563 4.704 7.772 1.00 85.06 91 THR A N 1
ATOM 620 C CA . THR A 1 91 ? 8.316 5.452 8.008 1.00 85.06 91 THR A CA 1
ATOM 621 C C . THR A 1 91 ? 7.158 4.548 8.445 1.00 85.06 91 THR A C 1
ATOM 623 O O . THR A 1 91 ? 6.339 4.941 9.276 1.00 85.06 91 THR A O 1
ATOM 626 N N . ALA A 1 92 ? 7.094 3.313 7.945 1.00 82.69 92 ALA A N 1
ATOM 627 C CA . ALA A 1 92 ? 6.055 2.338 8.272 1.00 82.69 92 ALA A CA 1
ATOM 628 C C . ALA A 1 92 ? 5.903 2.058 9.785 1.00 82.69 92 ALA A C 1
ATOM 630 O O . ALA A 1 92 ? 4.775 2.148 10.281 1.00 82.69 92 ALA A O 1
ATOM 631 N N . PRO A 1 93 ? 6.968 1.774 10.567 1.00 78.50 93 PRO A N 1
ATOM 632 C CA . PRO A 1 93 ? 6.834 1.529 12.003 1.00 78.50 93 PRO A CA 1
ATOM 633 C C . PRO A 1 93 ? 6.427 2.785 12.784 1.00 78.50 93 PRO A C 1
ATOM 635 O O . PRO A 1 93 ? 5.704 2.672 13.776 1.00 78.50 93 PRO A O 1
ATOM 638 N N . LEU A 1 94 ? 6.829 3.981 12.333 1.00 79.25 94 LEU A N 1
ATOM 639 C CA . LEU A 1 94 ? 6.379 5.250 12.919 1.00 79.25 94 LEU A CA 1
ATOM 640 C C . LEU A 1 94 ? 4.866 5.430 12.725 1.00 79.25 94 LEU A C 1
ATOM 642 O O . LEU A 1 94 ? 4.153 5.726 13.684 1.00 79.25 94 LEU A O 1
ATOM 646 N N . GLY A 1 95 ? 4.360 5.159 11.519 1.00 71.50 95 GLY A N 1
ATOM 647 C CA . GLY A 1 95 ? 2.928 5.198 11.218 1.00 71.50 95 GLY A CA 1
ATOM 648 C C . GLY A 1 95 ? 2.115 4.185 12.030 1.00 71.50 95 GLY A C 1
ATOM 649 O O . GLY A 1 95 ? 1.075 4.535 12.587 1.00 71.50 95 GLY A O 1
ATOM 650 N N . VAL A 1 96 ? 2.607 2.948 12.168 1.00 72.38 96 VAL A N 1
ATOM 651 C CA . VAL A 1 96 ? 1.941 1.900 12.965 1.00 72.38 96 VAL A CA 1
ATOM 652 C C . VAL A 1 96 ? 1.904 2.257 14.451 1.00 72.38 96 VAL A C 1
ATOM 654 O O . VAL A 1 96 ? 0.867 2.066 15.087 1.00 72.38 96 VAL A O 1
ATOM 657 N N . ARG A 1 97 ? 2.985 2.823 15.007 1.00 74.94 97 ARG A N 1
ATOM 658 C CA . ARG A 1 97 ? 3.022 3.281 16.408 1.00 74.94 97 ARG A CA 1
ATOM 659 C C . ARG A 1 97 ? 1.988 4.367 16.683 1.00 74.94 97 ARG A C 1
ATOM 661 O O . ARG A 1 97 ? 1.248 4.265 17.658 1.00 74.94 97 ARG A O 1
ATOM 668 N N . ILE A 1 98 ? 1.898 5.369 15.810 1.00 71.06 98 ILE A N 1
ATOM 669 C CA . ILE A 1 98 ? 0.904 6.445 15.933 1.00 71.06 98 ILE A CA 1
ATOM 670 C C . ILE A 1 98 ? -0.513 5.879 15.778 1.00 71.06 98 ILE A C 1
ATOM 672 O O . ILE A 1 98 ? -1.412 6.247 16.532 1.00 71.06 98 ILE A O 1
ATOM 676 N N . ALA A 1 99 ? -0.712 4.935 14.853 1.00 67.62 99 ALA A N 1
ATOM 677 C CA . ALA A 1 99 ? -1.997 4.277 14.664 1.00 67.62 99 ALA A CA 1
ATOM 678 C C . ALA A 1 99 ? -2.422 3.466 15.899 1.00 67.62 99 ALA A C 1
ATOM 680 O O . ALA A 1 99 ? -3.579 3.567 16.290 1.00 67.62 99 ALA A O 1
ATOM 681 N N . HIS A 1 100 ? -1.519 2.702 16.530 1.00 66.69 100 HIS A N 1
ATOM 682 C CA . HIS A 1 100 ? -1.796 1.947 17.766 1.00 66.69 100 HIS A CA 1
ATOM 683 C C . HIS A 1 100 ? -2.034 2.840 18.991 1.00 66.69 100 HIS A C 1
ATOM 685 O O . HIS A 1 100 ? -2.792 2.462 19.879 1.00 66.69 100 HIS A O 1
ATOM 691 N N . ALA A 1 101 ? -1.426 4.029 19.044 1.00 68.75 101 ALA A N 1
ATOM 692 C CA . ALA A 1 101 ? -1.656 4.992 20.123 1.00 68.75 101 ALA A CA 1
ATOM 693 C C . ALA A 1 101 ? -3.034 5.682 20.041 1.00 68.75 101 ALA A C 1
ATOM 695 O O . ALA A 1 101 ? -3.490 6.293 21.009 1.00 68.75 101 ALA A O 1
ATOM 696 N N . LEU A 1 102 ? -3.714 5.606 18.891 1.00 64.12 102 LEU A N 1
ATOM 697 C CA . LEU A 1 102 ? -5.021 6.221 18.683 1.00 64.12 102 LEU A CA 1
ATOM 698 C C . LEU A 1 102 ? -6.155 5.263 19.091 1.00 64.12 102 LEU A C 1
ATOM 700 O O . LEU A 1 102 ? -6.219 4.138 18.598 1.00 64.12 102 LEU A O 1
ATOM 704 N N . PRO A 1 103 ? -7.124 5.711 19.915 1.00 68.38 103 PRO A N 1
ATOM 705 C CA . PRO A 1 103 ? -8.283 4.894 20.246 1.00 68.38 103 PRO A CA 1
ATOM 706 C C . PRO A 1 103 ? -9.074 4.538 18.979 1.00 68.38 103 PRO A C 1
ATOM 708 O O . PRO A 1 103 ? -9.319 5.393 18.120 1.00 68.38 103 PRO A O 1
ATOM 711 N N . SER A 1 104 ? -9.513 3.280 18.887 1.00 63.69 104 SER A N 1
ATOM 712 C CA . SER A 1 104 ? -10.167 2.665 17.717 1.00 63.69 104 SER A CA 1
ATOM 713 C C . SER A 1 104 ? -11.310 3.500 17.113 1.00 63.69 104 SER A C 1
ATOM 715 O O . SER A 1 104 ? -11.477 3.541 15.891 1.00 63.69 104 SER A O 1
ATOM 717 N N . GLY A 1 105 ? -12.055 4.236 17.946 1.00 64.62 105 GLY A N 1
ATOM 718 C CA . GLY A 1 105 ? -13.117 5.148 17.507 1.00 64.62 105 GLY A CA 1
ATOM 719 C C . GLY A 1 105 ? -12.624 6.383 16.736 1.00 64.62 105 GLY A C 1
ATOM 720 O O . GLY A 1 105 ? -13.267 6.800 15.771 1.00 64.62 105 GLY A O 1
ATOM 721 N N . ARG A 1 106 ? -11.470 6.958 17.107 1.00 66.12 106 ARG A N 1
ATOM 722 C CA . ARG A 1 106 ? -10.868 8.104 16.400 1.00 66.12 106 ARG A CA 1
ATOM 723 C C . ARG A 1 106 ? -10.232 7.678 15.081 1.00 66.12 106 ARG A C 1
ATOM 725 O O . ARG A 1 106 ? -10.409 8.377 14.085 1.00 66.12 106 ARG A O 1
ATOM 732 N N . LEU A 1 107 ? -9.579 6.514 15.039 1.00 69.19 107 LEU A N 1
ATOM 733 C CA . LEU A 1 107 ? -8.940 6.017 13.817 1.00 69.19 107 LEU A CA 1
ATOM 734 C C . LEU A 1 107 ? -9.964 5.751 12.699 1.00 69.19 107 LEU A C 1
ATOM 736 O O . LEU A 1 107 ? -9.739 6.119 11.549 1.00 69.19 107 LEU A O 1
ATOM 740 N N . LYS A 1 108 ? -11.143 5.216 13.049 1.00 67.88 108 LYS A N 1
ATOM 741 C CA . LYS A 1 108 ? -12.252 5.022 12.101 1.00 67.88 108 LYS A CA 1
ATOM 742 C C . LYS A 1 108 ? -12.764 6.345 11.513 1.00 67.88 108 LYS A C 1
ATOM 744 O O . LYS A 1 108 ? -13.054 6.406 10.320 1.00 67.88 108 LYS A O 1
ATOM 749 N N . ARG A 1 109 ? -12.856 7.404 12.331 1.00 74.06 109 ARG A N 1
ATOM 750 C CA . ARG A 1 109 ? -13.249 8.751 11.876 1.00 74.06 109 ARG A CA 1
ATOM 751 C C . ARG A 1 109 ? -12.216 9.358 10.935 1.00 74.06 109 ARG A C 1
ATOM 753 O O . ARG A 1 109 ? -12.607 9.841 9.882 1.00 74.06 109 ARG A O 1
ATOM 760 N N . PHE A 1 110 ? -10.928 9.290 11.275 1.00 78.38 110 PHE A N 1
ATOM 761 C CA . PHE A 1 110 ? -9.856 9.793 10.410 1.00 78.38 110 PHE A CA 1
ATOM 762 C C . PHE A 1 110 ? -9.815 9.073 9.061 1.00 78.38 110 PHE A C 1
ATOM 764 O O . PHE A 1 110 ? -9.718 9.727 8.028 1.00 78.38 110 PHE A O 1
ATOM 771 N N . PHE A 1 111 ? -9.956 7.745 9.054 1.00 73.25 111 PHE A N 1
ATOM 772 C CA . PHE A 1 111 ? -9.979 6.972 7.812 1.00 73.25 111 PHE A CA 1
ATOM 773 C C . PHE A 1 111 ? -11.190 7.324 6.935 1.00 73.25 111 PHE A C 1
ATOM 775 O O . PHE A 1 111 ? -11.049 7.537 5.734 1.00 73.25 111 PHE A O 1
ATOM 782 N N . GLY A 1 112 ? -12.375 7.455 7.541 1.00 76.19 112 GLY A N 1
ATOM 783 C CA . GLY A 1 112 ? -13.568 7.924 6.836 1.00 76.19 112 GLY A CA 1
ATOM 784 C C . GLY A 1 112 ? -13.398 9.337 6.275 1.00 76.19 112 GLY A C 1
ATOM 785 O O . GLY A 1 112 ? -13.745 9.581 5.126 1.00 76.19 112 GLY A O 1
ATOM 786 N N . LEU A 1 113 ? -12.814 10.253 7.052 1.00 83.31 113 LEU A N 1
ATOM 787 C CA . LEU A 1 113 ? -12.563 11.630 6.627 1.00 83.31 113 LEU A CA 1
ATOM 788 C C . LEU A 1 113 ? -11.573 11.693 5.454 1.00 83.31 113 LEU A C 1
ATOM 790 O O . LEU A 1 113 ? -11.818 12.419 4.497 1.00 83.31 113 LEU A O 1
ATOM 794 N N . MET A 1 114 ? -10.509 10.883 5.488 1.00 80.56 114 MET A N 1
ATOM 795 C CA . MET A 1 114 ? -9.556 10.733 4.382 1.00 80.56 114 MET A CA 1
ATOM 796 C C . MET A 1 114 ? -10.250 10.231 3.109 1.00 80.56 114 MET A C 1
ATOM 798 O O . MET A 1 114 ? -10.022 10.776 2.034 1.00 80.56 114 MET A O 1
ATOM 802 N N . LEU A 1 115 ? -11.124 9.223 3.222 1.00 78.12 115 LEU A N 1
ATOM 803 C CA . LEU A 1 115 ? -11.889 8.699 2.086 1.00 78.12 115 LEU A CA 1
ATOM 804 C C . LEU A 1 115 ? -12.842 9.746 1.501 1.00 78.12 115 LEU A C 1
ATOM 806 O O . LEU A 1 115 ? -12.904 9.887 0.283 1.00 78.12 115 LEU A O 1
ATOM 810 N N . TYR A 1 116 ? -13.551 10.504 2.343 1.00 84.12 116 TYR A N 1
ATOM 811 C CA . TYR A 1 116 ? -14.399 11.605 1.878 1.00 84.12 116 TYR A CA 1
ATOM 812 C C . TYR A 1 116 ? -13.583 12.709 1.202 1.00 84.12 116 TYR A C 1
ATOM 814 O O . TYR A 1 116 ? -13.984 13.194 0.148 1.00 84.12 116 TYR A O 1
ATOM 822 N N . ALA A 1 117 ? -12.425 13.074 1.760 1.00 86.25 117 ALA A N 1
ATOM 823 C CA . ALA A 1 117 ? -11.524 14.051 1.155 1.00 86.25 117 ALA A CA 1
ATOM 824 C C . ALA A 1 117 ? -10.990 13.566 -0.201 1.00 86.25 117 ALA A C 1
ATOM 826 O O . ALA A 1 117 ? -10.967 14.333 -1.159 1.00 86.25 117 ALA A O 1
ATOM 827 N N . LEU A 1 118 ? -10.622 12.287 -0.311 1.00 81.31 118 LEU A N 1
ATOM 828 C CA . LEU A 1 118 ? -10.174 11.683 -1.564 1.00 81.31 118 LEU A CA 1
ATOM 829 C C . LEU A 1 118 ? -11.298 11.638 -2.607 1.00 81.31 118 LEU A C 1
ATOM 831 O O . LEU A 1 118 ? -11.064 11.962 -3.769 1.00 81.31 118 LEU A O 1
ATOM 835 N N . ALA A 1 119 ? -12.518 11.286 -2.195 1.00 80.94 119 ALA A N 1
ATOM 836 C CA . ALA A 1 119 ? -13.694 11.309 -3.059 1.00 80.94 119 ALA A CA 1
ATOM 837 C C . ALA A 1 119 ? -13.990 12.730 -3.562 1.00 80.94 119 ALA A C 1
ATOM 839 O O . ALA A 1 119 ? -14.192 12.924 -4.758 1.00 80.94 119 ALA A O 1
ATOM 840 N N . ALA A 1 120 ? -13.942 13.730 -2.676 1.00 87.12 120 ALA A N 1
ATOM 841 C CA . ALA A 1 120 ? -14.092 15.135 -3.045 1.00 87.12 120 ALA A CA 1
ATOM 842 C C . ALA A 1 120 ? -12.976 15.596 -3.997 1.00 87.12 120 ALA A C 1
ATOM 844 O O . ALA A 1 120 ? -13.255 16.264 -4.989 1.00 87.12 120 ALA A O 1
ATOM 845 N N . TYR A 1 121 ? -11.727 15.195 -3.745 1.00 83.31 121 TYR A N 1
ATOM 846 C CA . TYR A 1 121 ? -10.596 15.501 -4.619 1.00 83.31 121 TYR A CA 1
ATOM 847 C C . TYR A 1 121 ? -10.753 14.869 -6.008 1.00 83.31 121 TYR A C 1
ATOM 849 O O . TYR A 1 121 ? -10.540 15.551 -7.008 1.00 83.31 121 TYR A O 1
ATOM 857 N N . MET A 1 122 ? -11.162 13.597 -6.099 1.00 78.31 122 MET A N 1
ATOM 858 C CA . MET A 1 122 ? -11.441 12.960 -7.390 1.00 78.31 122 MET A CA 1
ATOM 859 C C . MET A 1 122 ? -12.604 13.633 -8.114 1.00 78.31 122 MET A C 1
ATOM 861 O O . MET A 1 122 ? -12.499 13.847 -9.317 1.00 78.31 122 MET A O 1
ATOM 865 N N . LEU A 1 123 ? -13.673 14.003 -7.404 1.00 83.31 123 LEU A N 1
ATOM 866 C CA . LEU A 1 123 ? -14.806 14.723 -7.987 1.00 83.31 123 LEU A CA 1
ATOM 867 C C . LEU A 1 123 ? -14.357 16.075 -8.553 1.00 83.31 123 LEU A C 1
ATOM 869 O O . LEU A 1 123 ? -14.674 16.411 -9.690 1.00 83.31 123 LEU A O 1
ATOM 873 N N . TRP A 1 124 ? -13.560 16.823 -7.788 1.00 83.38 124 TRP A N 1
ATOM 874 C CA . TRP A 1 124 ? -13.039 18.116 -8.216 1.00 83.38 124 TRP A CA 1
ATOM 875 C C . TRP A 1 124 ? -12.077 17.988 -9.399 1.00 83.38 124 TRP A C 1
ATOM 877 O O . TRP A 1 124 ? -12.169 18.750 -10.361 1.00 83.38 124 TRP A O 1
ATOM 887 N N . ARG A 1 125 ? -11.190 16.987 -9.376 1.00 73.44 125 ARG A N 1
ATOM 888 C CA . ARG A 1 125 ? -10.267 16.708 -10.479 1.00 73.44 125 ARG A CA 1
ATOM 889 C C . ARG A 1 125 ? -11.006 16.264 -11.738 1.00 73.44 125 ARG A C 1
ATOM 891 O O . ARG A 1 125 ? -10.659 16.734 -12.813 1.00 73.44 125 ARG A O 1
ATOM 898 N N . ALA A 1 126 ? -12.026 15.416 -11.613 1.00 71.69 126 ALA A N 1
ATOM 899 C CA . ALA A 1 126 ? -12.874 15.008 -12.731 1.00 71.69 126 ALA A CA 1
ATOM 900 C C . ALA A 1 126 ? -13.609 16.208 -13.339 1.00 71.69 126 ALA A C 1
ATOM 902 O O . ALA A 1 126 ? -13.644 16.354 -14.555 1.00 71.69 126 ALA A O 1
ATOM 903 N N . TRP A 1 127 ? -14.117 17.110 -12.499 1.00 78.75 127 TRP A N 1
ATOM 904 C CA . TRP A 1 127 ? -14.778 18.327 -12.959 1.00 78.75 127 TRP A CA 1
ATOM 905 C C . TRP A 1 127 ? -13.811 19.298 -13.653 1.00 78.75 127 TRP A C 1
ATOM 907 O O . TRP A 1 127 ? -14.172 19.935 -14.634 1.00 78.75 127 TRP A O 1
ATOM 917 N N . ARG A 1 128 ? -12.554 19.372 -13.195 1.00 71.31 128 ARG A N 1
ATOM 918 C CA . ARG A 1 128 ? -11.516 20.233 -13.785 1.00 71.31 128 ARG A CA 1
ATOM 919 C C . ARG A 1 128 ? -10.914 19.690 -15.087 1.00 71.31 128 ARG A C 1
ATOM 921 O O . ARG A 1 128 ? -10.433 20.491 -15.878 1.00 71.31 128 ARG A O 1
ATOM 928 N N . PHE A 1 129 ? -10.886 18.368 -15.275 1.00 64.38 129 PHE A N 1
ATOM 929 C CA . PHE A 1 129 ? -10.341 17.703 -16.472 1.00 64.38 129 PHE A CA 1
ATOM 930 C C . PHE A 1 129 ? -11.419 17.367 -17.523 1.00 64.38 129 PHE A C 1
ATOM 932 O O . PHE A 1 129 ? -11.074 16.933 -18.617 1.00 64.38 129 PHE A O 1
ATOM 939 N N . GLY A 1 130 ? -12.703 17.515 -17.172 1.00 52.44 130 GLY A N 1
ATOM 940 C CA . GLY A 1 130 ? -13.863 17.184 -18.006 1.00 52.44 130 GLY A CA 1
ATOM 941 C C . GLY A 1 130 ? -14.588 18.377 -18.644 1.00 52.44 130 GLY A C 1
ATOM 942 O O . GLY A 1 130 ? -15.661 18.161 -19.204 1.00 52.44 130 GLY A O 1
ATOM 943 N N . LEU A 1 131 ? -14.035 19.595 -18.561 1.00 46.03 131 LEU A N 1
ATOM 944 C CA . LEU A 1 131 ? -14.464 20.777 -19.324 1.00 46.03 131 LEU A CA 1
ATOM 945 C C . LEU A 1 131 ? -13.282 21.378 -20.088 1.00 46.03 131 LEU A C 1
ATOM 947 O O . LEU A 1 131 ? -12.239 21.619 -19.433 1.00 46.03 131 LEU A O 1
#

Secondary structure (DSSP, 8-state):
-HHHHHHHHHHHHHHHHH-S-THHHHHHHHHHTT--HHHHHHHHHHHHHHHHHHHHHHHHHHHTTT--STTEETTEEHHHHHHHHHHHHHHHHHHHHHHHHS-HHHHHHHHHHHHHHHHHHHHHHHHHH--

Radius of gyration: 18.26 Å; chains: 1; bounding box: 46×32×45 Å

Sequence (131 aa):
AGGLFGAGSLIGVASSVVGAGGAFITTPFLVRRGLPIHAAVGTSAACGFPIAVAGTIGYVIAGWSAAQTNLMVGYIYLPGLVFVSIASMLTAPLGVRIAHALPSGRLKRFFGLMLYALAAYMLWRAWRFGL

pLDDT: mean 70.06, std 9.62, range [46.03, 87.12]